Protein AF-A0A0N4USN4-F1 (afdb_monomer_lite)

Structure (mmCIF, N/CA/C/O backbone):
data_AF-A0A0N4USN4-F1
#
_entry.id   AF-A0A0N4USN4-F1
#
loop_
_atom_site.group_PDB
_atom_site.id
_atom_site.type_symbol
_atom_site.label_atom_id
_atom_site.label_alt_id
_atom_site.label_comp_id
_atom_site.label_asym_id
_atom_site.label_entity_id
_atom_site.label_seq_id
_atom_site.pdbx_PDB_ins_code
_atom_site.Cartn_x
_atom_site.Cartn_y
_atom_site.Cartn_z
_atom_site.occupancy
_atom_site.B_iso_or_equiv
_atom_site.auth_seq_id
_atom_site.auth_comp_id
_atom_site.auth_asym_id
_atom_site.auth_atom_id
_atom_site.pdbx_PDB_model_num
ATOM 1 N N . MET A 1 1 ? 0.848 -9.447 -5.200 1.00 83.75 1 MET A N 1
ATOM 2 C CA . MET A 1 1 ? -0.253 -8.492 -4.917 1.00 83.75 1 MET A CA 1
ATOM 3 C C . MET A 1 1 ? 0.188 -7.071 -5.266 1.00 83.75 1 MET A C 1
ATOM 5 O O . MET A 1 1 ? 1.352 -6.762 -5.056 1.00 83.75 1 MET A O 1
ATOM 9 N N . THR A 1 2 ? -0.651 -6.209 -5.845 1.00 88.69 2 THR A N 1
ATOM 10 C CA . THR A 1 2 ? -0.266 -4.803 -6.109 1.00 88.69 2 THR A CA 1
ATOM 11 C C . THR A 1 2 ? -0.451 -3.935 -4.865 1.00 88.69 2 THR A C 1
ATOM 13 O O . THR A 1 2 ? -1.242 -4.260 -3.982 1.00 88.69 2 THR A O 1
ATOM 16 N N . LEU A 1 3 ? 0.231 -2.787 -4.803 1.00 88.81 3 LEU A N 1
ATOM 17 C CA . LEU A 1 3 ? 0.064 -1.833 -3.698 1.00 88.81 3 LEU A CA 1
ATOM 18 C C . LEU A 1 3 ? -1.397 -1.369 -3.538 1.00 88.81 3 LEU A C 1
ATOM 20 O O . LEU A 1 3 ? -1.887 -1.241 -2.422 1.00 88.81 3 LEU A O 1
ATOM 24 N N . ASN A 1 4 ? -2.108 -1.169 -4.652 1.00 87.75 4 ASN A N 1
ATOM 25 C CA . ASN A 1 4 ? -3.517 -0.784 -4.618 1.00 87.75 4 ASN A CA 1
ATOM 26 C C . ASN A 1 4 ? -4.410 -1.907 -4.063 1.00 87.75 4 ASN A C 1
ATOM 28 O O . ASN A 1 4 ? -5.324 -1.634 -3.291 1.00 87.75 4 ASN A O 1
ATOM 32 N N . GLN A 1 5 ? -4.117 -3.167 -4.400 1.00 88.81 5 GLN A N 1
ATOM 33 C CA . GLN A 1 5 ? -4.824 -4.321 -3.833 1.00 88.81 5 GLN A CA 1
ATOM 34 C C . GLN A 1 5 ? -4.598 -4.437 -2.319 1.00 88.81 5 G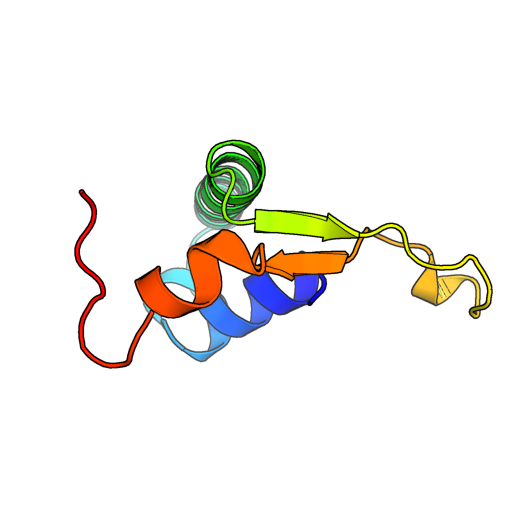LN A C 1
ATOM 36 O O . GLN A 1 5 ? -5.543 -4.724 -1.594 1.00 88.81 5 GLN A O 1
ATOM 41 N N . ILE A 1 6 ? -3.388 -4.138 -1.823 1.00 90.50 6 ILE A N 1
ATOM 42 C CA . ILE A 1 6 ? -3.111 -4.088 -0.375 1.00 90.50 6 ILE A CA 1
ATOM 43 C C . ILE A 1 6 ? -4.001 -3.037 0.301 1.00 90.50 6 ILE A C 1
ATOM 45 O O . ILE A 1 6 ? -4.602 -3.307 1.338 1.00 90.50 6 ILE A O 1
ATOM 49 N N . TYR A 1 7 ? -4.129 -1.848 -0.298 1.00 90.38 7 TYR A N 1
ATOM 50 C CA . TYR A 1 7 ? -4.992 -0.795 0.240 1.00 90.38 7 TYR A CA 1
ATOM 51 C C . TYR A 1 7 ? -6.458 -1.220 0.295 1.00 90.38 7 TYR A C 1
ATOM 53 O O . TYR A 1 7 ? -7.102 -1.023 1.321 1.00 90.38 7 TYR A O 1
ATOM 61 N N . GLN A 1 8 ? -6.965 -1.822 -0.783 1.00 90.56 8 GLN A N 1
ATOM 62 C CA . GLN A 1 8 ? -8.341 -2.316 -0.855 1.00 90.56 8 GLN A CA 1
ATOM 63 C C . GLN A 1 8 ? -8.601 -3.439 0.152 1.00 90.56 8 GLN A C 1
ATOM 65 O O . GLN A 1 8 ? -9.657 -3.462 0.775 1.00 90.56 8 GLN A O 1
ATOM 70 N N . TYR A 1 9 ? -7.637 -4.339 0.355 1.00 91.44 9 TYR A N 1
ATOM 71 C CA . TYR A 1 9 ? -7.758 -5.412 1.336 1.00 91.44 9 TYR A CA 1
ATOM 72 C C . TYR A 1 9 ? -7.862 -4.868 2.766 1.00 91.44 9 TYR A C 1
ATOM 74 O O . TYR A 1 9 ? -8.731 -5.294 3.523 1.00 91.44 9 TYR A O 1
ATOM 82 N N . ILE A 1 10 ? -7.009 -3.906 3.134 1.00 90.12 10 ILE A N 1
ATOM 83 C CA . ILE A 1 10 ? -7.044 -3.285 4.467 1.00 90.12 10 ILE A CA 1
ATOM 84 C C . ILE A 1 10 ? -8.374 -2.557 4.685 1.00 90.12 10 ILE A C 1
ATOM 86 O O . ILE A 1 10 ? -8.995 -2.716 5.730 1.00 90.12 10 ILE A O 1
ATOM 90 N N . ASP A 1 11 ? -8.825 -1.804 3.685 1.00 88.38 11 ASP A N 1
ATOM 91 C CA . ASP A 1 11 ? -10.099 -1.080 3.697 1.00 88.38 11 ASP A CA 1
ATOM 92 C C . ASP A 1 11 ? -11.308 -2.030 3.864 1.00 88.38 11 ASP A C 1
ATOM 94 O O . ASP A 1 11 ? -12.218 -1.778 4.654 1.00 88.38 11 ASP A O 1
ATOM 98 N N . ALA A 1 12 ? -11.282 -3.182 3.183 1.00 90.19 12 ALA A N 1
ATOM 99 C CA . ALA A 1 12 ? -12.344 -4.184 3.254 1.00 90.19 12 ALA A CA 1
ATOM 100 C C . ALA A 1 12 ? -12.389 -4.951 4.589 1.00 90.19 12 ALA A C 1
ATOM 102 O O . ALA A 1 12 ? -13.478 -5.277 5.057 1.00 90.19 12 ALA A O 1
ATOM 103 N N . ASN A 1 13 ? -11.235 -5.238 5.201 1.00 91.06 13 ASN A N 1
ATOM 104 C CA . ASN A 1 13 ? -11.151 -6.066 6.413 1.00 91.06 13 ASN A CA 1
ATOM 105 C C . ASN A 1 13 ? -11.148 -5.253 7.714 1.00 91.06 13 ASN A C 1
ATOM 107 O O . ASN A 1 13 ? -11.522 -5.770 8.764 1.00 91.06 13 ASN A O 1
ATOM 111 N N . PHE A 1 14 ? -10.732 -3.985 7.667 1.00 88.69 14 PHE A N 1
ATOM 112 C CA . PHE A 1 14 ? -10.575 -3.143 8.850 1.00 88.69 14 PHE A CA 1
ATOM 113 C C . PHE A 1 14 ? -11.348 -1.826 8.677 1.00 88.69 14 PHE A C 1
ATOM 115 O O . PHE A 1 14 ? -10.775 -0.825 8.231 1.00 88.69 14 PHE A O 1
ATOM 122 N N . PRO A 1 15 ? -12.633 -1.779 9.095 1.00 86.94 15 PRO A N 1
ATOM 123 C CA . PRO A 1 15 ? -13.514 -0.621 8.900 1.00 86.94 15 PRO A CA 1
ATOM 124 C C . PRO A 1 15 ? -12.956 0.708 9.427 1.00 86.94 15 PRO A C 1
ATOM 126 O O . PRO A 1 15 ? -13.284 1.773 8.906 1.00 86.94 15 PRO A O 1
ATOM 129 N N . TYR A 1 16 ? -12.067 0.653 10.424 1.00 87.50 16 TYR A N 1
ATOM 130 C CA . TYR A 1 16 ? -11.344 1.813 10.948 1.00 87.50 16 TYR A CA 1
ATOM 131 C C . TYR A 1 16 ? -10.607 2.617 9.860 1.00 87.50 16 TYR A C 1
ATOM 133 O O . TYR A 1 16 ? -10.557 3.846 9.923 1.00 87.50 16 TYR A O 1
ATOM 141 N N . TYR A 1 17 ? -10.047 1.944 8.851 1.00 85.12 17 TYR A N 1
ATOM 142 C CA . TYR A 1 17 ? -9.273 2.588 7.784 1.00 85.12 17 TYR A CA 1
ATOM 143 C C . TYR A 1 17 ? -10.133 3.070 6.605 1.00 85.12 17 TYR A C 1
ATOM 145 O O . TYR A 1 17 ? -9.640 3.856 5.791 1.00 85.12 17 TYR A O 1
ATOM 153 N N . ARG A 1 18 ? -11.407 2.656 6.541 1.00 81.62 18 ARG A N 1
ATOM 154 C CA . ARG A 1 18 ? -12.346 2.958 5.450 1.00 81.62 18 ARG A CA 1
ATOM 155 C C . ARG A 1 18 ? -12.856 4.389 5.465 1.00 81.62 18 ARG A C 1
ATOM 157 O O . ARG A 1 18 ? -12.690 5.132 4.505 1.00 81.62 18 ARG A O 1
ATOM 164 N N . ASN A 1 19 ? -13.451 4.787 6.585 1.00 79.56 19 ASN A N 1
ATOM 165 C CA . ASN A 1 19 ? -14.165 6.061 6.720 1.00 79.56 19 ASN A CA 1
ATOM 166 C C . ASN A 1 19 ? -13.273 7.172 7.292 1.00 79.56 19 ASN A C 1
ATOM 168 O O . ASN A 1 19 ? -13.746 8.055 8.003 1.00 79.56 19 ASN A O 1
ATOM 172 N N . CYS A 1 20 ? -11.962 7.105 7.052 1.00 79.62 20 CYS A N 1
ATOM 173 C CA . CYS A 1 20 ? -11.035 8.096 7.578 1.00 79.62 20 CYS A CA 1
ATOM 174 C C . CYS A 1 20 ? -10.870 9.280 6.617 1.00 79.62 20 CYS A C 1
ATOM 176 O O . CYS A 1 20 ? -10.867 9.120 5.397 1.00 79.62 20 CYS A O 1
ATOM 178 N N . GLU A 1 21 ? -10.686 10.471 7.191 1.00 86.00 21 GLU A N 1
ATOM 179 C CA . GLU A 1 21 ? -10.371 11.698 6.455 1.00 86.00 21 GLU A CA 1
ATOM 180 C C . GLU A 1 21 ? -9.262 11.471 5.409 1.00 86.00 21 GLU A C 1
ATOM 182 O O . GLU A 1 21 ? -8.291 10.760 5.704 1.00 86.00 21 GLU A O 1
ATOM 187 N N . PRO A 1 22 ? -9.307 12.117 4.226 1.00 82.94 22 PRO A N 1
ATOM 188 C CA . PRO A 1 22 ? -8.323 11.912 3.159 1.00 82.94 22 PRO A CA 1
ATOM 189 C C . PRO A 1 22 ? -6.862 12.037 3.621 1.00 82.94 22 PRO A C 1
ATOM 191 O O . PRO A 1 22 ? -5.998 11.276 3.181 1.00 82.94 22 PRO A O 1
ATOM 194 N N . LYS A 1 23 ? -6.584 12.945 4.566 1.00 82.06 23 LYS A N 1
ATOM 195 C CA . LYS A 1 23 ? -5.256 13.098 5.186 1.00 82.06 23 LYS A CA 1
ATOM 196 C C . LYS A 1 23 ? -4.849 11.878 6.019 1.00 82.06 23 LYS A C 1
ATOM 198 O O . LYS A 1 23 ? -3.715 11.414 5.916 1.00 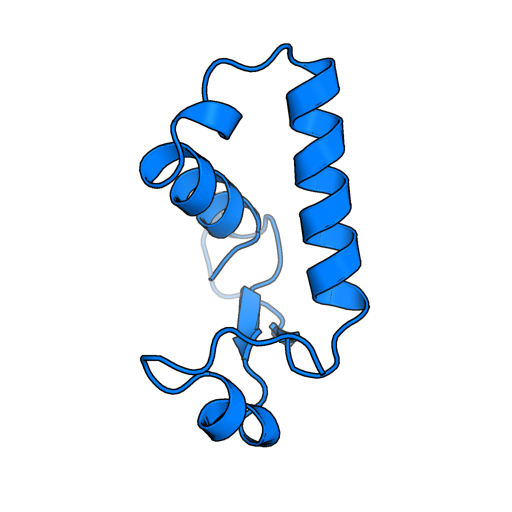82.06 23 LYS A O 1
ATOM 203 N N . ARG A 1 24 ? -5.768 11.314 6.811 1.00 82.06 24 ARG A N 1
ATOM 204 C CA . ARG A 1 24 ? -5.518 10.083 7.582 1.00 82.06 24 ARG A CA 1
ATOM 205 C C . ARG A 1 24 ? -5.328 8.891 6.647 1.00 82.06 24 ARG A C 1
ATOM 207 O O . ARG A 1 24 ? -4.459 8.059 6.910 1.00 82.06 24 ARG A O 1
ATOM 214 N N . ARG A 1 25 ? -6.057 8.866 5.523 1.00 86.69 25 ARG A N 1
ATOM 215 C CA . ARG A 1 25 ? -5.894 7.856 4.472 1.00 86.69 25 ARG A CA 1
ATOM 216 C C . ARG A 1 25 ? -4.492 7.860 3.875 1.00 86.69 25 ARG A C 1
ATOM 218 O O . ARG A 1 25 ? -3.851 6.815 3.794 1.00 86.69 25 ARG A O 1
ATOM 225 N N . GLN A 1 26 ? -3.981 9.038 3.525 1.00 88.75 26 GLN A N 1
ATOM 226 C CA . GLN A 1 26 ? -2.603 9.184 3.050 1.00 88.75 26 GLN A CA 1
ATOM 227 C C . GLN A 1 26 ? -1.577 8.765 4.111 1.00 88.75 26 GLN A C 1
ATOM 229 O O . GLN A 1 26 ? -0.584 8.122 3.766 1.00 88.75 26 GLN A O 1
ATOM 234 N N . GLY A 1 27 ? -1.836 9.077 5.386 1.00 91.19 27 GLY A N 1
ATOM 235 C CA . GLY A 1 27 ? -0.979 8.701 6.511 1.00 91.19 27 GLY A CA 1
ATOM 236 C C . GLY A 1 27 ? -0.770 7.191 6.617 1.00 91.19 27 GLY A C 1
ATOM 237 O O . GLY A 1 27 ? 0.365 6.724 6.524 1.00 91.19 27 GLY A O 1
ATOM 238 N N . TRP A 1 28 ? -1.848 6.407 6.728 1.00 91.06 28 TRP A N 1
ATOM 239 C CA . TRP A 1 28 ? -1.707 4.951 6.854 1.00 91.06 28 TRP A CA 1
ATOM 240 C C . TRP A 1 28 ? -1.195 4.302 5.563 1.00 91.06 28 TRP A C 1
ATOM 242 O O . TRP A 1 28 ? -0.386 3.378 5.623 1.00 91.06 28 TRP A O 1
ATOM 252 N N . GLN A 1 29 ? -1.572 4.815 4.386 1.00 92.38 29 GLN A N 1
ATOM 253 C CA . GLN A 1 29 ? -1.018 4.334 3.115 1.00 92.38 29 GLN A CA 1
ATOM 254 C C . GLN A 1 29 ? 0.495 4.556 3.026 1.00 92.38 29 GLN A C 1
ATOM 256 O O . GLN A 1 29 ? 1.201 3.742 2.423 1.00 92.38 29 GLN A O 1
ATOM 261 N N . ASN A 1 30 ? 0.995 5.643 3.620 1.00 92.50 30 ASN A N 1
ATOM 262 C CA . ASN A 1 30 ? 2.423 5.899 3.728 1.00 92.50 30 ASN A CA 1
ATOM 263 C C . ASN A 1 30 ? 3.103 4.900 4.660 1.00 92.50 30 ASN A C 1
ATOM 265 O O . ASN A 1 30 ? 4.128 4.334 4.288 1.00 92.50 30 ASN A O 1
ATOM 269 N N . SER A 1 31 ? 2.496 4.614 5.813 1.00 92.69 31 SER A N 1
ATOM 270 C CA . SER A 1 31 ? 2.984 3.580 6.728 1.00 92.69 31 SER A CA 1
ATOM 271 C C . SER A 1 31 ? 3.063 2.211 6.048 1.00 92.69 31 SER A C 1
ATOM 273 O O . SER A 1 31 ? 4.054 1.511 6.227 1.00 92.69 31 SER A O 1
ATOM 275 N N . ILE A 1 32 ? 2.082 1.846 5.216 1.00 92.06 32 ILE A N 1
ATOM 276 C CA . ILE A 1 32 ? 2.124 0.596 4.441 1.00 92.06 32 ILE A CA 1
ATOM 277 C C . ILE A 1 32 ? 3.288 0.593 3.446 1.00 92.06 32 ILE A C 1
ATOM 279 O O . ILE A 1 32 ? 4.049 -0.369 3.420 1.00 92.06 32 ILE A O 1
ATOM 283 N N . ARG A 1 33 ? 3.482 1.666 2.664 1.00 92.38 33 ARG A N 1
ATOM 284 C CA . ARG A 1 33 ? 4.625 1.753 1.730 1.00 92.38 33 ARG A CA 1
ATOM 285 C C . ARG A 1 33 ? 5.963 1.651 2.454 1.00 92.38 33 ARG A C 1
ATOM 287 O O . ARG A 1 33 ? 6.851 0.959 1.979 1.00 92.38 33 ARG A O 1
ATOM 294 N N . HIS A 1 34 ? 6.086 2.321 3.595 1.00 91.81 34 HIS A N 1
ATOM 295 C CA . HIS A 1 34 ? 7.281 2.264 4.424 1.00 91.81 34 HIS A CA 1
ATOM 296 C C . HIS A 1 34 ? 7.548 0.842 4.936 1.00 91.81 34 HIS A C 1
ATOM 298 O O . HIS A 1 34 ? 8.661 0.355 4.789 1.00 91.81 34 HIS A O 1
ATOM 304 N N . ASN A 1 35 ? 6.530 0.142 5.451 1.00 91.19 35 ASN A N 1
ATOM 305 C CA . ASN A 1 35 ? 6.683 -1.230 5.951 1.00 91.19 35 ASN A CA 1
ATOM 306 C C . ASN A 1 35 ? 7.043 -2.232 4.851 1.00 91.19 35 ASN A C 1
ATOM 308 O O . ASN A 1 35 ? 7.857 -3.119 5.091 1.00 91.19 35 ASN A O 1
ATOM 312 N N . LEU A 1 36 ? 6.459 -2.089 3.660 1.00 88.56 36 LEU A N 1
ATOM 313 C CA . LEU A 1 36 ? 6.793 -2.940 2.518 1.00 88.56 36 LEU A CA 1
ATOM 314 C C . LEU A 1 36 ? 8.256 -2.787 2.095 1.00 88.56 36 LEU A C 1
ATOM 316 O O . LEU A 1 36 ? 8.856 -3.755 1.659 1.00 88.56 36 LEU A O 1
ATOM 320 N N . SER A 1 37 ? 8.831 -1.593 2.228 1.00 87.81 37 SER A N 1
ATOM 321 C CA . SER A 1 37 ? 10.243 -1.373 1.902 1.00 87.81 37 SER A CA 1
ATOM 322 C C . SER A 1 37 ? 11.202 -1.682 3.054 1.00 87.81 37 SER A C 1
ATOM 324 O O . SER A 1 37 ? 12.370 -1.931 2.792 1.00 87.81 37 SER A O 1
ATOM 326 N N . LEU A 1 38 ? 10.752 -1.588 4.311 1.00 87.44 38 LEU A N 1
ATOM 327 C CA . LEU A 1 38 ? 11.610 -1.746 5.491 1.00 87.44 38 LEU A CA 1
ATOM 328 C C . LEU A 1 38 ? 11.795 -3.209 5.905 1.00 87.44 38 LEU A C 1
ATOM 330 O O . LEU A 1 38 ? 12.830 -3.544 6.467 1.00 87.44 38 LEU A O 1
ATOM 334 N N . ASN A 1 39 ? 10.803 -4.070 5.665 1.00 84.62 39 ASN A N 1
ATOM 335 C CA . ASN A 1 39 ? 10.899 -5.480 6.032 1.00 84.62 39 ASN A CA 1
ATOM 336 C C . ASN A 1 39 ? 11.387 -6.302 4.837 1.00 84.62 39 ASN A C 1
ATOM 338 O O . ASN A 1 39 ? 10.678 -6.396 3.835 1.00 84.62 39 ASN A O 1
ATOM 342 N N . ASP A 1 40 ? 12.521 -6.985 4.997 1.00 83.06 40 ASP A N 1
ATOM 343 C CA . ASP A 1 40 ? 13.115 -7.869 3.976 1.00 83.06 40 ASP A CA 1
ATOM 344 C C . ASP A 1 40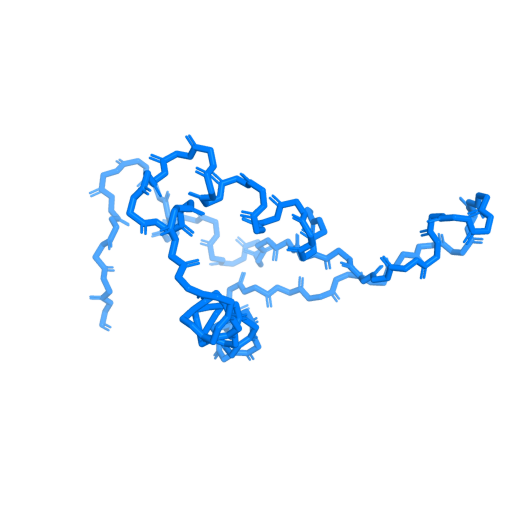 ? 12.185 -9.015 3.551 1.00 83.06 40 ASP A C 1
ATOM 346 O O . ASP A 1 40 ? 12.316 -9.596 2.475 1.00 83.06 40 ASP A O 1
ATOM 350 N N . CYS A 1 41 ? 11.181 -9.308 4.375 1.00 86.00 41 CYS A N 1
ATOM 351 C CA . CYS A 1 41 ? 10.145 -10.268 4.050 1.00 86.00 41 CYS A CA 1
ATOM 352 C C . CYS A 1 41 ? 9.232 -9.828 2.904 1.00 86.00 41 CYS A C 1
ATOM 354 O O . CYS A 1 41 ? 8.551 -10.686 2.355 1.00 86.00 41 CYS A O 1
ATOM 356 N N . PHE A 1 42 ? 9.194 -8.548 2.520 1.00 87.88 42 PHE A N 1
ATOM 357 C CA . PHE A 1 42 ? 8.416 -8.084 1.373 1.00 87.88 42 PHE A CA 1
ATOM 358 C C . PHE A 1 42 ? 9.337 -7.724 0.214 1.00 87.88 42 PHE A C 1
ATOM 360 O O . PHE A 1 42 ? 10.040 -6.718 0.228 1.00 87.88 42 PHE A O 1
ATOM 367 N N . VAL A 1 43 ? 9.272 -8.519 -0.849 1.00 88.00 43 VAL A N 1
ATOM 368 C CA . VAL A 1 43 ? 10.071 -8.298 -2.051 1.00 88.00 43 VAL A CA 1
ATOM 369 C C . VAL A 1 43 ? 9.220 -7.704 -3.165 1.00 88.00 43 VAL A C 1
ATOM 371 O O . VAL A 1 43 ? 8.064 -8.079 -3.401 1.00 88.00 43 VAL A O 1
ATOM 374 N N . LYS A 1 44 ? 9.809 -6.738 -3.866 1.00 88.12 44 LYS A N 1
ATOM 375 C CA . LYS A 1 44 ? 9.201 -6.070 -5.013 1.00 88.12 44 LYS A CA 1
ATOM 376 C C . LYS A 1 44 ? 9.533 -6.855 -6.279 1.00 88.12 44 LYS A C 1
ATOM 378 O O . LYS A 1 44 ? 10.665 -6.812 -6.751 1.00 88.12 44 LYS A O 1
ATOM 383 N N . LYS A 1 45 ? 8.543 -7.532 -6.861 1.00 84.88 45 LYS A N 1
ATOM 384 C CA . LYS A 1 45 ? 8.677 -8.179 -8.170 1.00 84.88 45 LYS A CA 1
ATOM 385 C C . LYS A 1 45 ? 8.304 -7.211 -9.298 1.00 84.88 45 LYS A C 1
ATOM 387 O O . LYS A 1 45 ? 7.214 -6.619 -9.249 1.00 84.88 45 LYS A O 1
ATOM 392 N N . PRO A 1 46 ? 9.179 -7.035 -10.308 1.00 80.06 46 PRO A N 1
ATOM 393 C CA . PRO A 1 46 ? 8.827 -6.287 -11.504 1.00 80.06 46 PRO A CA 1
ATOM 394 C C . PRO A 1 46 ? 7.641 -6.961 -12.198 1.00 80.06 46 PRO A C 1
ATOM 396 O O . PRO A 1 46 ? 7.476 -8.179 -12.140 1.00 80.06 46 PRO A O 1
ATOM 399 N N . ARG A 1 47 ? 6.780 -6.156 -12.822 1.00 73.88 47 ARG A N 1
ATOM 400 C CA . ARG A 1 47 ? 5.780 -6.684 -13.750 1.00 73.88 47 ARG A CA 1
ATOM 401 C C . ARG A 1 47 ? 6.481 -6.948 -15.073 1.00 73.88 47 ARG A C 1
ATOM 403 O O . ARG A 1 47 ? 7.053 -6.016 -15.635 1.00 73.88 47 ARG A O 1
ATOM 410 N N . ASP A 1 48 ? 6.401 -8.178 -15.569 1.00 65.50 48 ASP A N 1
ATOM 411 C CA . ASP A 1 48 ? 6.761 -8.459 -16.954 1.00 65.50 48 ASP A CA 1
ATOM 412 C C . ASP A 1 48 ? 5.893 -7.558 -17.834 1.00 65.50 48 ASP A C 1
ATOM 414 O O . ASP A 1 48 ? 4.671 -7.518 -17.685 1.00 65.50 48 ASP A O 1
ATOM 418 N N . GLY A 1 49 ? 6.523 -6.757 -18.696 1.00 59.53 49 GLY A N 1
ATOM 419 C CA . GLY A 1 49 ? 5.882 -5.694 -19.485 1.00 59.53 49 GLY A CA 1
ATOM 420 C C . GLY A 1 49 ? 4.852 -6.173 -20.519 1.00 59.53 49 GLY A C 1
ATOM 421 O O . GLY A 1 49 ? 4.481 -5.416 -21.415 1.00 59.53 49 GLY A O 1
ATOM 422 N N . ILE A 1 50 ? 4.398 -7.418 -20.406 1.00 58.19 50 ILE A N 1
ATOM 423 C CA . ILE A 1 50 ? 3.463 -8.111 -21.282 1.00 58.19 50 ILE A CA 1
ATOM 424 C C . ILE A 1 50 ? 2.054 -7.904 -20.708 1.00 58.19 50 ILE A C 1
ATOM 426 O O . ILE A 1 50 ? 1.482 -8.770 -20.054 1.00 58.19 50 ILE A O 1
ATOM 430 N N . GLY A 1 51 ? 1.504 -6.705 -20.888 1.00 61.50 51 GLY A N 1
ATOM 431 C CA . GLY A 1 51 ? 0.143 -6.389 -20.456 1.00 61.50 51 GLY A CA 1
ATOM 432 C C . GLY A 1 51 ? -0.386 -5.078 -21.046 1.00 61.50 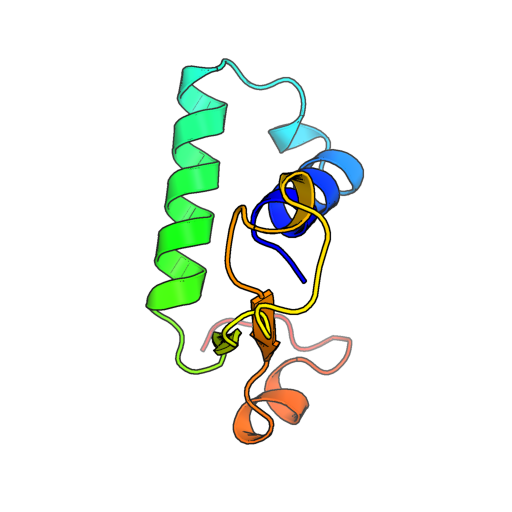51 GLY A C 1
ATOM 433 O O . GLY A 1 51 ? 0.409 -4.205 -21.424 1.00 61.50 51 GLY A O 1
ATOM 434 N N . PRO A 1 52 ? -1.720 -4.919 -21.153 1.00 57.88 52 PRO A N 1
ATOM 435 C CA . PRO A 1 52 ? -2.346 -3.704 -21.673 1.00 57.88 52 PRO A CA 1
ATOM 436 C C . PRO A 1 52 ? -1.913 -2.459 -20.877 1.00 57.88 52 PRO A C 1
ATOM 438 O O . PRO A 1 52 ? -1.532 -2.540 -19.715 1.00 57.88 52 PRO A O 1
ATOM 441 N N . ALA A 1 53 ? -1.942 -1.272 -21.490 1.00 59.19 53 ALA A N 1
ATOM 442 C CA . ALA A 1 53 ? -1.357 -0.053 -20.909 1.00 59.19 53 ALA A CA 1
ATOM 443 C C . ALA A 1 53 ? -1.882 0.305 -19.498 1.00 59.19 53 ALA A C 1
ATOM 445 O O . ALA A 1 53 ? -1.135 0.855 -18.687 1.00 59.19 53 ALA A O 1
ATOM 446 N N . ASN A 1 54 ? -3.123 -0.076 -19.179 1.00 55.16 54 ASN A N 1
ATOM 447 C CA . ASN A 1 54 ? -3.757 0.128 -17.870 1.00 55.16 54 ASN A CA 1
ATOM 448 C C . ASN A 1 54 ? -3.154 -0.750 -16.754 1.00 55.16 54 ASN A C 1
ATOM 450 O O . ASN A 1 54 ? -3.269 -0.422 -15.575 1.00 55.16 54 ASN A O 1
ATOM 454 N N . ASP A 1 55 ? -2.456 -1.823 -17.127 1.00 55.22 55 ASP A N 1
ATOM 455 C CA . ASP A 1 55 ? -1.792 -2.785 -16.246 1.00 55.22 55 ASP A CA 1
ATOM 456 C C . ASP A 1 55 ? -0.328 -2.414 -15.930 1.00 55.22 55 ASP A C 1
ATOM 458 O O . ASP A 1 55 ? 0.366 -3.122 -15.198 1.00 55.22 55 ASP A O 1
ATOM 462 N N . ARG A 1 56 ? 0.169 -1.280 -16.435 1.00 57.53 56 ARG A N 1
ATOM 463 C CA . ARG A 1 56 ? 1.560 -0.829 -16.219 1.00 57.53 56 ARG A CA 1
ATOM 464 C C . ARG A 1 56 ? 1.777 -0.087 -14.898 1.00 57.53 56 ARG A C 1
ATOM 466 O O . ARG A 1 56 ? 2.905 0.287 -14.577 1.00 57.53 56 ARG A O 1
ATOM 473 N N . LYS A 1 57 ? 0.718 0.174 -14.121 1.00 62.66 57 LYS A N 1
ATOM 474 C CA . LYS A 1 57 ? 0.820 0.986 -12.903 1.00 62.66 57 LYS A CA 1
ATOM 475 C C . LYS A 1 57 ? 1.128 0.128 -11.675 1.00 62.66 57 LYS A C 1
ATOM 477 O O . LYS A 1 57 ? 0.236 -0.415 -11.029 1.00 62.66 57 LYS A O 1
ATOM 482 N N . GLY A 1 58 ? 2.401 0.122 -11.296 1.00 70.00 58 GLY A N 1
ATOM 483 C CA . GLY A 1 58 ? 2.874 -0.420 -10.024 1.00 70.00 58 GLY A CA 1
ATOM 484 C C . GLY A 1 58 ? 3.502 -1.807 -10.138 1.00 70.00 58 GLY A C 1
ATOM 485 O O . GLY A 1 58 ? 3.237 -2.569 -11.059 1.00 70.00 58 GLY A O 1
ATOM 486 N N . ASN A 1 59 ? 4.366 -2.112 -9.173 1.00 83.25 59 ASN A N 1
ATOM 487 C CA . ASN A 1 59 ? 5.040 -3.403 -9.071 1.00 83.25 59 ASN A CA 1
ATOM 488 C C . ASN A 1 59 ? 4.229 -4.359 -8.194 1.00 83.25 59 ASN A C 1
ATOM 490 O O . ASN A 1 59 ? 3.376 -3.922 -7.407 1.00 83.25 59 ASN A O 1
ATOM 494 N N . PHE A 1 60 ? 4.507 -5.653 -8.318 1.00 85.25 60 PHE A N 1
ATOM 495 C CA . PHE A 1 60 ? 3.968 -6.634 -7.392 1.00 85.25 60 PHE A CA 1
ATOM 496 C C . PHE A 1 60 ? 4.808 -6.673 -6.119 1.00 85.25 60 PHE A C 1
ATOM 498 O O . PHE A 1 60 ? 6.029 -6.580 -6.154 1.00 85.25 60 PHE A O 1
ATOM 505 N N . TRP A 1 61 ? 4.128 -6.839 -4.997 1.00 89.56 61 TRP A N 1
ATOM 506 C CA . TRP A 1 61 ? 4.706 -7.195 -3.715 1.00 89.56 61 TRP A CA 1
ATOM 507 C C . TRP A 1 61 ? 4.394 -8.659 -3.437 1.00 89.56 61 TRP A C 1
ATOM 509 O O . TRP A 1 61 ? 3.245 -9.100 -3.615 1.00 89.56 61 TRP A O 1
ATOM 519 N N . THR A 1 62 ? 5.422 -9.402 -3.047 1.00 87.38 62 THR A N 1
ATOM 520 C CA . THR A 1 62 ? 5.336 -10.805 -2.635 1.00 87.38 62 THR A CA 1
ATOM 521 C C . THR A 1 62 ? 6.125 -11.002 -1.349 1.00 87.38 62 THR A C 1
ATOM 523 O O . THR A 1 62 ? 6.951 -10.161 -1.000 1.00 87.38 62 THR A O 1
ATOM 526 N N . LEU A 1 63 ? 5.863 -12.098 -0.642 1.00 85.00 63 LEU A N 1
ATOM 527 C CA . LEU A 1 63 ? 6.713 -12.493 0.471 1.00 85.00 63 LEU A CA 1
ATOM 528 C C . LEU A 1 63 ? 8.033 -13.068 -0.056 1.00 85.00 63 LEU A C 1
ATOM 530 O O . LEU A 1 63 ? 8.072 -13.617 -1.162 1.00 85.00 63 LEU A O 1
ATOM 534 N N . SER A 1 64 ? 9.107 -12.894 0.710 1.00 82.94 64 SER A N 1
ATOM 535 C CA . SER A 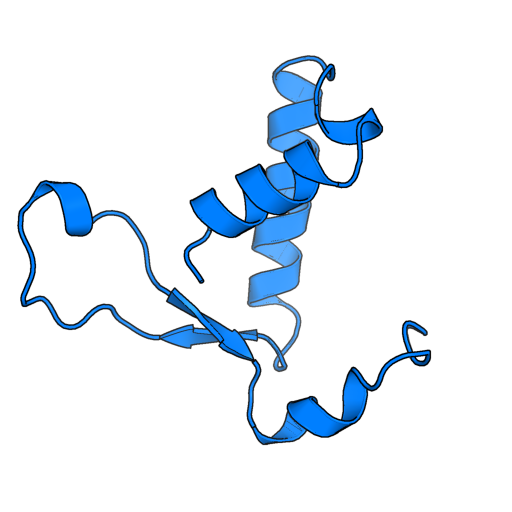1 64 ? 10.337 -13.655 0.513 1.00 82.94 64 SER A CA 1
ATOM 536 C C . SER A 1 64 ? 10.082 -15.117 0.902 1.00 82.94 64 SER A C 1
ATOM 538 O O . SER A 1 64 ? 9.481 -15.333 1.960 1.00 82.94 64 SER A O 1
ATOM 540 N N . PRO A 1 65 ? 10.551 -16.105 0.117 1.00 79.50 65 PRO A N 1
ATOM 541 C CA . PRO A 1 65 ? 10.457 -17.524 0.474 1.00 79.50 65 PRO A CA 1
ATOM 542 C C . PRO A 1 65 ? 11.036 -17.819 1.864 1.00 79.50 65 PRO A C 1
ATOM 544 O O . PRO A 1 65 ? 10.489 -18.618 2.618 1.00 79.50 65 PRO A O 1
ATOM 547 N N . ASP A 1 66 ? 12.090 -17.094 2.246 1.00 74.50 66 ASP A N 1
ATOM 548 C CA . ASP A 1 66 ? 12.785 -17.264 3.527 1.00 74.50 66 ASP A CA 1
ATOM 549 C C . ASP A 1 66 ? 11.960 -16.785 4.733 1.00 74.50 66 ASP A C 1
ATOM 551 O O . ASP A 1 66 ? 12.255 -17.129 5.878 1.00 74.50 66 ASP A O 1
ATOM 555 N N . CYS A 1 67 ? 10.913 -15.994 4.486 1.00 71.12 67 CYS A N 1
ATOM 556 C CA . CYS A 1 67 ? 10.013 -15.477 5.511 1.00 71.12 67 CYS A CA 1
ATOM 557 C C . CYS A 1 67 ? 8.636 -16.158 5.517 1.00 71.12 67 CYS A C 1
ATOM 559 O O . CYS A 1 67 ? 7.796 -15.777 6.331 1.00 71.12 67 CYS A O 1
ATOM 561 N N . GLU A 1 68 ? 8.357 -17.133 4.643 1.00 66.75 68 GLU A N 1
ATOM 562 C CA . GLU A 1 68 ? 7.023 -17.759 4.574 1.00 66.75 68 GLU A CA 1
ATOM 563 C C . GLU A 1 68 ? 6.638 -18.443 5.897 1.00 66.75 68 GLU A C 1
ATOM 565 O O . GLU A 1 68 ? 5.522 -18.263 6.384 1.00 66.75 68 GLU A O 1
ATOM 570 N N . ASN A 1 69 ? 7.600 -19.099 6.554 1.00 65.38 69 ASN A N 1
ATOM 571 C CA . ASN A 1 69 ? 7.402 -19.752 7.854 1.00 65.38 69 ASN A CA 1
ATOM 572 C C . ASN A 1 69 ? 7.266 -18.766 9.032 1.00 65.38 69 ASN A C 1
ATOM 574 O O . ASN A 1 69 ? 6.970 -19.175 10.153 1.00 65.38 69 ASN A O 1
ATOM 578 N N . MET A 1 70 ? 7.489 -17.461 8.822 1.00 64.50 70 MET A N 1
ATOM 579 C CA . MET A 1 70 ? 7.353 -16.455 9.885 1.00 64.50 70 MET A CA 1
ATOM 580 C C . MET A 1 70 ? 5.904 -16.019 10.121 1.00 64.50 70 MET A C 1
ATOM 582 O O . MET A 1 70 ? 5.612 -15.459 11.175 1.00 64.50 70 MET A O 1
ATOM 586 N N . PHE A 1 71 ? 5.004 -16.271 9.166 1.00 65.62 71 PHE A N 1
ATOM 587 C CA . PHE A 1 71 ? 3.623 -15.774 9.184 1.00 65.62 71 PHE A CA 1
ATOM 588 C C . PHE A 1 71 ? 2.580 -16.898 9.268 1.00 65.62 71 PHE A C 1
ATOM 590 O O . PHE A 1 71 ? 1.457 -16.739 8.783 1.00 65.62 71 PHE A O 1
ATOM 597 N N . GLU A 1 72 ? 2.938 -18.030 9.884 1.00 64.75 72 GLU A N 1
ATOM 598 C CA . GLU A 1 72 ? 1.997 -19.122 10.149 1.00 64.75 72 GLU A CA 1
ATOM 599 C C . GLU A 1 72 ? 0.755 -18.633 10.926 1.00 64.75 72 GLU A C 1
ATOM 601 O O . GLU A 1 72 ? 0.857 -17.720 11.761 1.00 64.75 72 GLU A O 1
ATOM 606 N N . PRO A 1 73 ? -0.434 -19.222 10.680 1.00 56.88 73 PRO A N 1
ATOM 607 C CA . PRO A 1 73 ? -1.665 -18.813 11.344 1.00 56.88 73 PRO A CA 1
ATOM 608 C C . PRO A 1 73 ? -1.507 -18.871 12.869 1.00 56.88 73 PRO A C 1
ATOM 610 O O . PRO A 1 73 ? -1.293 -19.934 13.443 1.00 56.88 73 PRO A O 1
ATOM 613 N N . GLY A 1 74 ? -1.619 -17.716 13.529 1.00 57.97 74 GLY A N 1
ATOM 614 C CA . GLY A 1 74 ? -1.459 -17.589 14.982 1.00 57.97 74 GLY A CA 1
ATOM 615 C C . GLY A 1 74 ? -0.148 -16.941 15.438 1.00 57.97 74 GLY A C 1
ATOM 616 O O . GLY A 1 74 ? -0.084 -16.489 16.584 1.00 57.97 74 GLY A O 1
ATOM 617 N N . ASN A 1 75 ? 0.853 -16.788 14.563 1.00 63.09 75 ASN A N 1
ATOM 618 C CA . ASN A 1 75 ? 2.093 -16.073 14.876 1.00 63.09 75 ASN A CA 1
ATOM 619 C C . ASN A 1 75 ? 2.148 -14.688 14.207 1.00 63.09 75 ASN A C 1
ATOM 621 O O . ASN A 1 75 ? 2.906 -14.439 13.278 1.00 63.09 75 ASN A O 1
ATOM 625 N N . TYR A 1 76 ? 1.332 -13.754 14.704 1.00 64.06 76 TYR A N 1
ATOM 626 C CA . TYR A 1 76 ? 1.326 -12.351 14.253 1.00 64.06 76 TYR A CA 1
ATOM 627 C C . TYR A 1 76 ? 2.219 -11.440 15.111 1.00 64.06 76 TYR A C 1
ATOM 629 O O . TYR A 1 76 ? 2.097 -10.212 15.061 1.00 64.06 76 TYR A O 1
ATOM 637 N N . LYS A 1 77 ? 3.064 -12.024 15.972 1.00 56.75 77 LYS A N 1
ATOM 638 C CA . LYS A 1 77 ? 3.890 -11.262 16.910 1.00 56.75 77 LYS A CA 1
ATOM 639 C C . LYS A 1 77 ? 5.045 -10.605 16.162 1.00 56.75 77 LYS A C 1
ATOM 641 O O . LYS A 1 77 ? 5.803 -11.266 15.462 1.00 56.75 77 LYS A O 1
ATOM 646 N N . ARG A 1 78 ? 5.195 -9.294 16.350 1.00 54.78 78 ARG A N 1
ATOM 647 C CA . ARG A 1 78 ? 6.421 -8.581 15.975 1.00 54.78 78 ARG A CA 1
ATOM 648 C C . ARG A 1 78 ? 7.547 -9.075 16.884 1.00 54.78 78 ARG A C 1
ATOM 650 O O . ARG A 1 78 ? 7.329 -9.156 18.093 1.00 54.78 78 ARG A O 1
ATOM 657 N N . ARG A 1 79 ? 8.697 -9.431 16.311 1.00 55.38 79 ARG A N 1
ATOM 658 C CA . ARG A 1 79 ? 9.927 -9.594 17.092 1.00 55.38 79 ARG A CA 1
ATOM 659 C C . ARG A 1 79 ? 10.448 -8.225 17.517 1.00 55.38 79 ARG A C 1
ATOM 661 O O . ARG A 1 79 ? 10.234 -7.265 16.743 1.00 55.38 79 ARG A O 1
#

pLDDT: mean 79.02, std 12.58, range [54.78, 92.69]

Radius of gyration: 14.44 Å; chains: 1; bounding box: 27×33×39 Å

Organism: Enterobius vermicularis (NCBI:txid51028)

InterPro domains:
  IPR001766 Fork head domain [PF00250] (1-72)
  IPR001766 Fork head domain [PR00053] (1-18)
  IPR001766 Fork head domain [PR00053] (28-45)
  IPR001766 Fork head domain [PS50039] (1-79)
  IPR001766 Fork head domain [SM00339] (1-75)
  IPR030456 Fork head domain conserved site 2 [PS00658] (28-34)
  IPR036388 Winged helix-like DNA-binding domain superfamily [G3DSA:1.10.10.10] (1-79)
  IPR036390 Winged helix DNA-binding domain superfamily [SSF46785] (1-78)
  IPR050211 Forkhead box domain-containing protein [PTHR11829] (1-79)

Sequence (79 aa):
MTLNQIYQYIDANFPYYRNCEPKRRQGWQNSIRHNLSLNDCFVKKPRDGIGPANDRKGNFWTLSPDCENMFEPGNYKRR

Foldseek 3Di:
DWLVVVLVVCVVPPVVQPPDDPVVVVVVSVVVVVVLVVDPQWDWAADPPPDDPVPNPGTDIDGDPVCPVCCPPPNPDDD

Secondary structure (DSSP, 8-state):
-BHHHHHHHHHHH-GGGTS--HHHHHHHHHHHHHHHHH-TTEEEEPPPS-S-GGGGS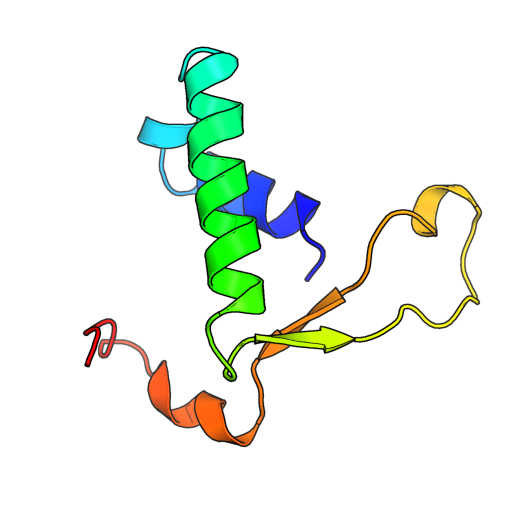--EEEE-GGGGGGG-TT-----